Protein AF-A0A951XBY7-F1 (afdb_monomer_lite)

Structure (mmCIF, N/CA/C/O backbone):
data_AF-A0A951XBY7-F1
#
_entry.id   AF-A0A951XBY7-F1
#
loop_
_atom_site.group_PDB
_atom_site.id
_atom_site.type_symbol
_atom_site.label_atom_id
_atom_site.label_alt_id
_atom_site.label_comp_id
_atom_site.label_asym_id
_atom_site.label_entity_id
_atom_site.label_seq_id
_atom_site.pdbx_PDB_ins_code
_atom_site.Cartn_x
_atom_site.Cartn_y
_atom_site.Cartn_z
_atom_site.occupancy
_atom_site.B_iso_or_equiv
_atom_site.auth_seq_id
_atom_site.auth_comp_id
_atom_site.auth_asym_id
_atom_site.auth_atom_id
_atom_site.pdbx_PDB_model_num
ATOM 1 N N . ASP A 1 1 ? 7.904 -28.528 1.890 1.00 43.31 1 ASP A N 1
ATOM 2 C CA . ASP A 1 1 ? 7.465 -28.171 0.528 1.00 43.31 1 ASP A CA 1
ATOM 3 C C . ASP A 1 1 ? 6.496 -27.011 0.622 1.00 43.31 1 ASP A C 1
ATOM 5 O O . ASP A 1 1 ? 5.375 -27.188 1.078 1.00 43.31 1 ASP A O 1
ATOM 9 N N . GLY A 1 2 ? 6.977 -25.793 0.376 1.00 56.75 2 GLY A N 1
ATOM 10 C CA . GLY A 1 2 ? 6.129 -24.603 0.403 1.00 56.75 2 GLY A CA 1
ATOM 11 C C . GLY A 1 2 ? 5.574 -24.339 -0.990 1.00 56.75 2 GLY A C 1
ATOM 12 O O . GLY A 1 2 ? 6.330 -24.373 -1.952 1.00 56.75 2 GLY A O 1
ATOM 13 N N . GLU A 1 3 ? 4.281 -24.034 -1.095 1.00 77.75 3 GLU A N 1
ATOM 14 C CA . GLU A 1 3 ? 3.625 -23.642 -2.356 1.00 77.75 3 GLU A CA 1
ATOM 15 C C . GLU A 1 3 ? 4.157 -22.315 -2.933 1.00 77.75 3 GLU A C 1
ATOM 17 O O . GLU A 1 3 ? 3.788 -21.929 -4.034 1.00 77.75 3 GLU A O 1
ATOM 22 N N . ASN A 1 4 ? 5.002 -21.592 -2.188 1.00 83.38 4 ASN A N 1
ATOM 23 C CA . ASN A 1 4 ? 5.534 -20.288 -2.571 1.00 83.38 4 ASN A CA 1
ATOM 24 C C . ASN A 1 4 ? 7.031 -20.202 -2.265 1.00 83.38 4 ASN A C 1
ATOM 26 O O . ASN A 1 4 ? 7.474 -20.629 -1.195 1.00 83.38 4 ASN A O 1
ATOM 30 N N . SER A 1 5 ? 7.781 -19.566 -3.162 1.00 90.69 5 SER A N 1
ATOM 31 C CA . SER A 1 5 ? 9.152 -19.119 -2.914 1.00 90.69 5 SER A CA 1
ATOM 32 C C . SER A 1 5 ? 9.138 -17.659 -2.468 1.00 90.69 5 SER A C 1
ATOM 34 O O . SER A 1 5 ? 8.445 -16.835 -3.059 1.00 90.69 5 SER A O 1
ATOM 36 N N . VAL A 1 6 ? 9.893 -17.334 -1.417 1.00 92.31 6 VAL A N 1
ATOM 37 C CA . VAL A 1 6 ? 10.016 -15.964 -0.902 1.00 92.31 6 VAL A CA 1
ATOM 38 C C . VAL A 1 6 ? 11.466 -15.527 -1.036 1.00 92.31 6 VAL A C 1
ATOM 40 O O . VAL A 1 6 ? 12.363 -16.204 -0.537 1.00 92.31 6 VAL A O 1
ATOM 43 N N . VAL A 1 7 ? 11.675 -14.389 -1.692 1.00 94.50 7 VAL A N 1
ATOM 44 C CA . VAL A 1 7 ? 12.970 -13.713 -1.791 1.00 94.50 7 VAL A CA 1
ATOM 45 C C . VAL A 1 7 ? 12.834 -12.354 -1.114 1.00 94.50 7 VAL A C 1
ATOM 47 O O . VAL A 1 7 ? 11.841 -11.656 -1.312 1.00 94.50 7 VAL A O 1
ATOM 50 N N . TYR A 1 8 ? 13.814 -12.001 -0.288 1.00 94.38 8 TYR A N 1
ATOM 51 C CA . TYR A 1 8 ? 13.880 -10.729 0.423 1.00 94.38 8 TYR A CA 1
ATOM 52 C C . TYR A 1 8 ? 15.161 -9.998 0.029 1.00 94.38 8 TYR A C 1
ATOM 54 O O . TYR A 1 8 ? 16.224 -10.611 -0.034 1.00 94.38 8 TYR A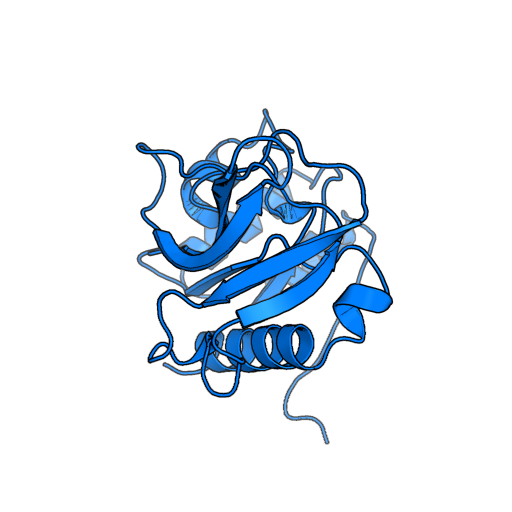 O 1
ATOM 62 N N . THR A 1 9 ? 15.056 -8.689 -0.189 1.00 93.56 9 THR A N 1
ATOM 63 C CA . THR A 1 9 ? 16.208 -7.793 -0.279 1.00 93.56 9 THR A CA 1
ATOM 64 C C . THR A 1 9 ? 15.860 -6.442 0.338 1.00 93.56 9 THR A C 1
ATOM 66 O O . THR A 1 9 ? 14.725 -5.973 0.244 1.00 93.56 9 THR A O 1
ATOM 69 N N . GLU A 1 10 ? 16.855 -5.814 0.951 1.00 92.06 10 GLU A N 1
ATOM 70 C CA . GLU A 1 10 ? 16.845 -4.397 1.327 1.00 92.06 10 GLU A CA 1
ATOM 71 C C . GLU A 1 10 ? 17.697 -3.541 0.376 1.00 92.06 10 GLU A C 1
ATOM 73 O O . GLU A 1 10 ? 17.698 -2.312 0.468 1.00 92.06 10 GLU A O 1
ATOM 78 N N . ASN A 1 11 ? 18.404 -4.182 -0.561 1.00 89.25 11 ASN A N 1
ATOM 79 C CA . ASN A 1 11 ? 19.206 -3.518 -1.572 1.00 89.25 11 ASN A CA 1
ATOM 80 C C . ASN A 1 11 ? 18.353 -3.236 -2.816 1.00 89.25 11 ASN A C 1
ATOM 82 O O . ASN A 1 11 ? 17.879 -4.141 -3.504 1.00 89.25 11 ASN A O 1
ATOM 86 N N . ALA A 1 12 ? 18.180 -1.954 -3.136 1.00 82.38 12 ALA A N 1
ATOM 87 C CA . ALA A 1 12 ? 17.390 -1.531 -4.288 1.00 82.38 12 ALA A CA 1
ATOM 88 C C . ALA A 1 12 ? 18.012 -1.942 -5.638 1.00 82.38 12 ALA A C 1
ATOM 90 O O . ALA A 1 12 ? 17.304 -1.949 -6.649 1.00 82.38 12 ALA A O 1
ATOM 91 N N . GLU A 1 13 ? 19.306 -2.277 -5.669 1.00 83.69 13 GLU A N 1
ATOM 92 C CA . GLU A 1 13 ? 19.995 -2.754 -6.873 1.00 83.69 13 GLU A CA 1
ATOM 93 C C . GLU A 1 13 ? 19.561 -4.178 -7.257 1.00 83.69 13 GLU A C 1
ATOM 95 O O . GLU A 1 13 ? 19.297 -4.436 -8.432 1.00 83.69 13 GLU A O 1
ATOM 100 N N . ASP A 1 14 ? 19.358 -5.062 -6.276 1.00 87.69 14 ASP A N 1
ATOM 101 C CA . ASP A 1 14 ? 18.924 -6.453 -6.501 1.00 87.69 14 ASP A CA 1
ATOM 102 C C . ASP A 1 14 ? 17.466 -6.533 -6.987 1.00 87.69 14 ASP A C 1
ATOM 104 O O . ASP A 1 14 ? 17.032 -7.513 -7.599 1.00 87.69 14 ASP A O 1
ATOM 108 N N . LEU A 1 15 ? 16.679 -5.485 -6.714 1.00 89.62 15 LEU A N 1
ATOM 109 C CA . LEU A 1 15 ? 15.243 -5.468 -6.976 1.00 89.62 15 LEU A CA 1
ATOM 110 C C . LEU A 1 15 ? 14.918 -5.656 -8.466 1.00 89.62 15 LEU A C 1
ATOM 112 O O . LEU A 1 15 ? 13.875 -6.223 -8.786 1.00 89.62 15 LEU A O 1
ATOM 116 N N . ALA A 1 16 ? 15.794 -5.224 -9.380 1.00 89.69 16 ALA A N 1
ATOM 117 C CA . ALA A 1 16 ? 15.596 -5.426 -10.817 1.00 89.69 16 ALA A CA 1
ATOM 118 C C . ALA A 1 16 ? 15.539 -6.916 -11.189 1.00 89.69 16 ALA A C 1
ATOM 120 O O . ALA A 1 16 ? 14.672 -7.330 -11.961 1.00 89.69 16 ALA A O 1
ATOM 121 N N . GLU A 1 17 ? 16.441 -7.716 -10.619 1.00 92.69 17 GLU A N 1
ATOM 122 C CA . GLU A 1 17 ? 16.495 -9.154 -10.861 1.00 92.69 17 GLU A CA 1
ATOM 123 C C . GLU A 1 17 ? 15.260 -9.837 -10.272 1.00 92.69 17 GLU A C 1
ATOM 125 O O . GLU A 1 17 ? 14.576 -10.572 -10.979 1.00 92.69 17 GLU A O 1
ATOM 130 N N . ILE A 1 18 ? 14.905 -9.519 -9.024 1.00 93.25 18 ILE A N 1
ATOM 131 C CA . ILE A 1 18 ? 13.725 -10.089 -8.355 1.00 93.25 18 ILE A CA 1
ATOM 132 C C . ILE A 1 18 ? 12.446 -9.781 -9.140 1.00 93.25 18 ILE A C 1
ATOM 134 O O . ILE A 1 18 ? 11.641 -10.674 -9.408 1.00 93.25 18 ILE A O 1
ATOM 138 N N . VAL A 1 19 ? 12.272 -8.531 -9.575 1.00 94.75 19 VAL A N 1
ATOM 139 C CA . VAL A 1 19 ? 11.117 -8.112 -10.384 1.00 94.75 19 VAL A CA 1
ATOM 140 C C . VAL A 1 19 ? 11.040 -8.896 -11.697 1.00 94.75 19 VAL A C 1
ATOM 142 O O . VAL A 1 19 ? 9.942 -9.101 -12.203 1.00 94.75 19 VAL A O 1
ATOM 145 N N . SER A 1 20 ? 12.154 -9.384 -12.249 1.00 94.19 20 SER A N 1
ATOM 146 C CA . SER A 1 20 ? 12.158 -10.131 -13.515 1.00 94.19 20 SER A CA 1
ATOM 147 C C . SER A 1 20 ? 11.483 -11.508 -13.440 1.00 94.19 20 SER A C 1
ATOM 149 O O . SER A 1 20 ? 11.071 -12.032 -14.479 1.00 94.19 20 SER A O 1
ATOM 151 N N . TYR A 1 21 ? 11.298 -12.072 -12.246 1.00 93.50 21 TYR A N 1
ATOM 152 C CA . TYR A 1 21 ? 10.662 -13.381 -12.070 1.00 93.50 21 TYR A CA 1
ATOM 153 C C . TYR A 1 21 ? 9.560 -13.413 -11.008 1.00 93.50 21 TYR A C 1
ATOM 155 O O . TYR A 1 21 ? 8.795 -14.369 -10.990 1.00 93.50 21 TYR A O 1
ATOM 163 N N . ALA A 1 22 ? 9.432 -12.397 -10.152 1.00 95.06 22 ALA A N 1
ATOM 164 C CA . ALA A 1 22 ? 8.392 -12.370 -9.129 1.00 95.06 22 ALA A CA 1
ATOM 165 C C . ALA A 1 22 ? 6.980 -12.238 -9.729 1.00 95.06 22 ALA A C 1
ATOM 167 O O . ALA A 1 22 ? 6.732 -11.387 -10.589 1.00 95.06 22 ALA A O 1
ATOM 168 N N . ASP A 1 23 ? 6.042 -13.031 -9.212 1.00 95.31 23 ASP A N 1
ATOM 169 C CA . ASP A 1 23 ? 4.607 -12.890 -9.499 1.00 95.31 23 ASP A CA 1
ATOM 170 C C . ASP A 1 23 ? 3.962 -11.802 -8.626 1.00 95.31 23 ASP A C 1
ATOM 172 O O . ASP A 1 23 ? 3.045 -11.093 -9.046 1.00 95.31 23 ASP A O 1
ATOM 176 N N . VAL A 1 24 ? 4.469 -11.645 -7.398 1.00 96.38 24 VAL A N 1
ATOM 177 C CA . VAL A 1 24 ? 4.009 -10.654 -6.422 1.00 96.38 24 VAL A CA 1
ATOM 178 C C . VAL A 1 24 ? 5.202 -9.885 -5.871 1.00 96.38 24 VAL A C 1
ATOM 180 O O . VAL A 1 24 ? 6.145 -10.482 -5.354 1.00 96.38 24 VAL A O 1
ATOM 183 N N . LEU A 1 25 ? 5.133 -8.556 -5.918 1.00 96.94 25 LEU A N 1
ATOM 184 C CA . LEU A 1 25 ? 6.069 -7.673 -5.228 1.00 96.94 25 LEU A CA 1
ATOM 185 C C . LEU A 1 25 ? 5.413 -7.107 -3.965 1.00 96.94 25 LEU A C 1
ATOM 187 O O . LEU A 1 25 ? 4.452 -6.340 -4.047 1.00 96.94 25 LEU A O 1
ATOM 191 N N . TYR A 1 26 ? 5.961 -7.455 -2.799 1.00 97.56 26 TYR A N 1
ATOM 192 C CA . TYR A 1 26 ? 5.619 -6.800 -1.540 1.00 97.56 26 TYR A CA 1
ATOM 193 C C . TYR A 1 26 ? 6.614 -5.670 -1.251 1.00 97.56 26 TYR A C 1
ATOM 195 O O . TYR A 1 26 ? 7.775 -5.929 -0.947 1.00 97.56 26 TYR A O 1
ATOM 203 N N . LEU A 1 27 ? 6.175 -4.417 -1.382 1.00 97.19 27 LEU A N 1
ATOM 204 C CA . LEU A 1 27 ? 7.036 -3.239 -1.309 1.00 97.19 27 LEU A CA 1
ATOM 205 C C . LEU A 1 27 ? 6.793 -2.431 -0.027 1.00 97.19 27 LEU A C 1
ATOM 207 O O . LEU A 1 27 ? 5.753 -1.793 0.137 1.00 97.19 27 LEU A O 1
ATOM 211 N N . THR A 1 28 ? 7.807 -2.396 0.837 1.00 96.81 28 THR A N 1
ATOM 212 C CA . THR A 1 28 ? 7.878 -1.569 2.054 1.00 96.81 28 THR A CA 1
ATOM 213 C C . THR A 1 28 ? 9.113 -0.666 1.995 1.00 96.81 28 THR A C 1
ATOM 215 O O . THR A 1 28 ? 10.081 -0.872 2.722 1.00 96.81 28 THR A O 1
ATOM 218 N N . ASN A 1 29 ? 9.126 0.310 1.082 1.00 95.50 29 ASN A N 1
ATOM 219 C CA . ASN A 1 29 ? 10.316 1.118 0.793 1.00 95.50 29 ASN A CA 1
ATOM 220 C C . ASN A 1 29 ? 10.003 2.618 0.651 1.00 95.50 29 ASN A C 1
ATOM 222 O O . ASN A 1 29 ? 8.992 2.989 0.061 1.00 95.50 29 ASN A O 1
ATOM 226 N N . ASN A 1 30 ? 10.913 3.472 1.126 1.00 94.88 30 ASN A N 1
ATOM 227 C CA . ASN A 1 30 ? 10.951 4.918 0.850 1.00 94.88 30 ASN A CA 1
ATOM 228 C C . ASN A 1 30 ? 12.303 5.401 0.295 1.00 94.88 30 ASN A C 1
ATOM 230 O O . ASN A 1 30 ? 12.516 6.601 0.131 1.00 94.88 30 ASN A O 1
ATOM 234 N N . LYS A 1 31 ? 13.238 4.490 0.017 1.00 94.81 31 LYS A N 1
ATOM 235 C CA . LYS A 1 31 ? 14.540 4.807 -0.574 1.00 94.81 31 LYS A CA 1
ATOM 236 C C . LYS A 1 31 ? 14.445 4.904 -2.097 1.00 94.81 31 LYS A C 1
ATOM 238 O O . LYS A 1 31 ? 13.520 4.340 -2.687 1.00 94.81 31 LYS A O 1
ATOM 243 N N . PRO A 1 32 ? 15.375 5.606 -2.766 1.00 94.88 32 PRO A N 1
ATOM 244 C CA . PRO A 1 32 ? 15.421 5.640 -4.223 1.00 94.88 32 PRO A CA 1
ATOM 245 C C . PRO A 1 32 ? 15.441 4.233 -4.832 1.00 94.88 32 PRO A C 1
ATOM 247 O O . PRO A 1 32 ? 16.207 3.376 -4.409 1.00 94.88 32 PRO A O 1
ATOM 250 N N . ILE A 1 33 ? 14.605 4.016 -5.845 1.00 95.25 33 ILE A N 1
ATOM 251 C CA . ILE A 1 33 ? 14.622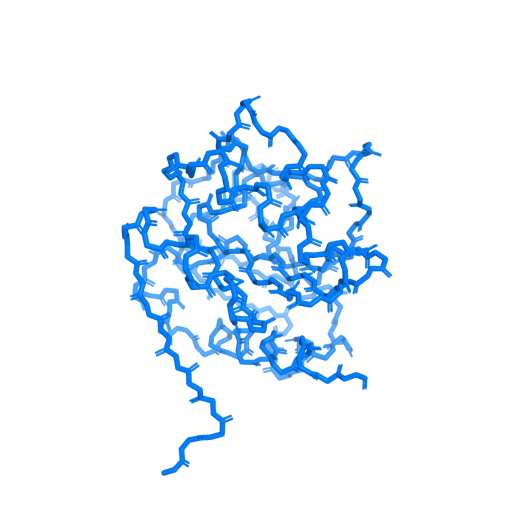 2.809 -6.681 1.00 95.25 33 ILE A CA 1
ATOM 252 C C . ILE A 1 33 ? 15.316 3.172 -8.005 1.00 95.25 33 ILE A C 1
ATOM 254 O O . ILE A 1 33 ? 14.999 4.236 -8.543 1.00 95.25 33 ILE A O 1
ATOM 258 N N . PRO A 1 34 ? 16.237 2.364 -8.557 1.00 94.56 34 PRO A N 1
ATOM 259 C CA . PRO A 1 34 ? 16.875 2.658 -9.842 1.00 94.56 34 PRO A CA 1
ATOM 260 C C . PRO A 1 34 ? 15.870 2.780 -10.997 1.00 94.56 34 PRO A C 1
ATOM 262 O O . PRO A 1 34 ? 14.879 2.053 -11.049 1.00 94.56 34 PRO A O 1
ATOM 265 N N . ALA A 1 35 ? 16.127 3.673 -11.960 1.00 94.88 35 ALA A N 1
ATOM 266 C CA . ALA A 1 35 ? 15.196 3.953 -13.061 1.00 94.88 35 ALA A CA 1
ATOM 267 C C . ALA A 1 35 ? 14.836 2.706 -13.894 1.00 94.88 35 ALA A C 1
ATOM 269 O O . ALA A 1 35 ? 13.677 2.531 -14.266 1.00 94.88 35 ALA A O 1
ATOM 270 N N . GLN A 1 36 ? 15.801 1.810 -14.130 1.00 93.38 36 GLN A N 1
ATOM 271 C CA . GLN A 1 36 ? 15.562 0.539 -14.820 1.00 93.38 36 GLN A CA 1
ATOM 272 C C . GLN A 1 36 ? 14.582 -0.352 -14.046 1.00 93.38 36 GLN A C 1
ATOM 274 O O . GLN A 1 36 ? 13.652 -0.900 -14.633 1.00 93.38 36 GLN A O 1
ATOM 279 N N . THR A 1 37 ? 14.743 -0.450 -12.725 1.00 95.81 37 THR A N 1
ATOM 280 C CA . THR A 1 37 ? 13.843 -1.210 -11.852 1.00 95.81 37 THR A CA 1
ATOM 281 C C . THR A 1 37 ? 12.433 -0.624 -11.868 1.00 95.81 37 THR A C 1
ATOM 283 O O . THR A 1 37 ? 11.462 -1.366 -11.989 1.00 95.81 37 THR A O 1
ATOM 286 N N . ARG A 1 38 ? 12.301 0.709 -11.824 1.00 97.19 38 ARG A N 1
ATOM 287 C CA . ARG A 1 38 ? 11.000 1.393 -11.956 1.00 97.19 38 ARG A CA 1
ATOM 288 C C . ARG A 1 38 ? 10.321 1.039 -13.278 1.00 97.19 38 ARG A C 1
ATOM 290 O O . ARG A 1 38 ? 9.145 0.686 -13.283 1.00 97.19 38 ARG A O 1
ATOM 297 N N . ALA A 1 39 ? 11.064 1.094 -14.385 1.00 96.44 39 ALA A N 1
ATOM 298 C CA . ALA A 1 39 ? 10.552 0.739 -15.705 1.00 96.44 39 ALA A CA 1
ATOM 299 C C . ALA A 1 39 ? 10.102 -0.731 -15.770 1.00 96.44 39 ALA A C 1
ATOM 301 O O . ALA A 1 39 ? 9.015 -1.006 -16.272 1.00 96.44 39 ALA A O 1
ATOM 302 N N . ALA A 1 40 ? 10.882 -1.657 -15.201 1.00 96.75 40 ALA A N 1
ATOM 303 C CA . ALA A 1 40 ? 10.531 -3.076 -15.137 1.00 96.75 40 ALA A CA 1
ATOM 304 C C . ALA A 1 40 ? 9.259 -3.333 -14.307 1.00 96.75 40 ALA A C 1
ATOM 306 O O . ALA A 1 40 ? 8.400 -4.108 -14.732 1.00 96.75 40 ALA A O 1
ATOM 307 N N . ILE A 1 41 ? 9.101 -2.648 -13.166 1.00 97.88 41 ILE A N 1
ATOM 308 C CA . ILE A 1 41 ? 7.877 -2.705 -12.348 1.00 97.88 41 ILE A CA 1
ATOM 309 C C . ILE A 1 41 ? 6.675 -2.242 -13.176 1.00 97.88 41 ILE A C 1
ATOM 311 O O . ILE A 1 41 ? 5.708 -2.991 -13.311 1.00 97.88 41 ILE A O 1
ATOM 315 N N . MET A 1 42 ? 6.749 -1.044 -13.772 1.00 98.19 42 MET A N 1
ATOM 316 C CA . MET A 1 42 ? 5.650 -0.493 -14.578 1.00 98.19 42 MET A CA 1
ATOM 317 C C . MET A 1 42 ? 5.293 -1.411 -15.746 1.00 98.19 42 MET A C 1
ATOM 319 O O . MET A 1 42 ? 4.116 -1.668 -15.990 1.00 98.19 42 MET A O 1
ATOM 323 N N . GLN A 1 43 ? 6.296 -1.927 -16.460 1.00 97.69 43 GLN A N 1
ATOM 324 C CA . GLN A 1 43 ? 6.082 -2.829 -17.585 1.00 97.69 43 GLN A CA 1
ATOM 325 C C . GLN A 1 43 ? 5.326 -4.086 -17.145 1.00 97.69 43 GLN A C 1
ATOM 327 O O . GLN A 1 43 ? 4.281 -4.397 -17.711 1.00 97.69 43 GLN A O 1
ATOM 332 N N . ARG A 1 44 ? 5.803 -4.795 -16.116 1.00 97.81 44 ARG A N 1
ATOM 333 C CA . ARG A 1 44 ? 5.173 -6.054 -15.693 1.00 97.81 44 ARG A CA 1
ATOM 334 C C . ARG A 1 44 ? 3.789 -5.859 -15.089 1.00 97.81 44 ARG A C 1
ATOM 336 O O . ARG A 1 44 ? 2.916 -6.690 -15.327 1.00 97.81 44 ARG A O 1
ATOM 343 N N . VAL A 1 45 ? 3.568 -4.769 -14.352 1.00 97.81 45 VAL A N 1
ATOM 344 C CA . VAL A 1 45 ? 2.233 -4.393 -13.858 1.00 97.81 45 VAL A CA 1
ATOM 345 C C . VAL A 1 45 ? 1.271 -4.165 -15.028 1.00 97.81 45 VAL A C 1
ATOM 347 O O . VAL A 1 45 ? 0.160 -4.700 -15.028 1.00 97.81 45 VAL A O 1
ATOM 350 N N . ASN A 1 46 ? 1.707 -3.439 -16.060 1.00 97.50 46 ASN A N 1
ATOM 351 C CA . ASN A 1 46 ? 0.902 -3.163 -17.252 1.00 97.50 46 ASN A CA 1
ATOM 352 C C . ASN A 1 46 ? 0.701 -4.390 -18.158 1.00 97.50 46 ASN A C 1
ATOM 354 O O . ASN A 1 46 ? -0.296 -4.471 -18.876 1.00 97.50 46 ASN A O 1
ATOM 358 N N . GLU A 1 47 ? 1.593 -5.377 -18.088 1.00 97.25 47 GLU A N 1
ATOM 359 C CA . GLU A 1 47 ? 1.426 -6.691 -18.720 1.00 97.25 47 GLU A CA 1
ATOM 360 C C . GLU A 1 47 ? 0.562 -7.660 -17.890 1.00 97.25 47 GLU A C 1
ATOM 362 O O . GLU A 1 47 ? 0.238 -8.741 -18.377 1.00 97.25 47 GLU A O 1
ATOM 367 N N . GLY A 1 48 ? 0.186 -7.298 -16.657 1.00 96.50 48 GLY A N 1
ATOM 368 C CA . GLY A 1 48 ? -0.558 -8.170 -15.739 1.00 96.50 48 GLY A CA 1
ATOM 369 C C . GLY A 1 48 ? 0.268 -9.314 -15.141 1.00 96.50 48 GLY A C 1
ATOM 370 O O . GLY A 1 48 ? -0.293 -10.276 -14.635 1.00 96.50 48 GLY A O 1
ATOM 371 N N . LYS A 1 49 ? 1.601 -9.217 -15.198 1.00 96.56 49 LYS A N 1
ATOM 372 C CA . LYS A 1 49 ? 2.558 -10.243 -14.737 1.00 96.56 49 LYS A CA 1
ATOM 373 C C . LYS A 1 49 ? 3.174 -9.952 -13.370 1.00 96.56 49 LYS A C 1
ATOM 375 O O . LYS A 1 49 ? 4.050 -10.685 -12.922 1.00 96.56 49 LYS A O 1
ATOM 380 N N . LEU A 1 50 ? 2.806 -8.833 -12.755 1.00 97.12 50 LEU A N 1
ATOM 381 C CA . LEU A 1 50 ? 3.266 -8.470 -11.423 1.00 97.12 50 LEU A CA 1
ATOM 382 C C . LEU A 1 50 ? 2.107 -7.870 -10.643 1.00 97.12 50 LEU A C 1
ATOM 384 O O . LEU A 1 50 ? 1.612 -6.792 -10.979 1.00 97.12 50 LEU A O 1
ATOM 388 N N . ALA A 1 51 ? 1.667 -8.572 -9.611 1.00 97.88 51 ALA A N 1
ATOM 389 C CA . ALA A 1 51 ? 0.768 -8.017 -8.616 1.00 97.88 51 ALA A CA 1
ATOM 390 C C . ALA A 1 51 ? 1.559 -7.365 -7.483 1.00 97.88 51 ALA A C 1
ATOM 392 O O . ALA A 1 51 ? 2.737 -7.663 -7.273 1.00 97.88 51 ALA A O 1
ATOM 393 N N . MET A 1 52 ? 0.924 -6.448 -6.755 1.00 98.06 52 MET A N 1
ATOM 394 C CA . MET A 1 52 ? 1.625 -5.649 -5.754 1.00 98.06 52 MET A CA 1
ATOM 395 C C . MET A 1 52 ? 0.889 -5.587 -4.422 1.00 98.06 52 MET A C 1
ATOM 397 O O . MET A 1 52 ? -0.319 -5.368 -4.352 1.00 98.06 52 MET A O 1
ATOM 401 N N . MET A 1 53 ? 1.659 -5.700 -3.349 1.00 98.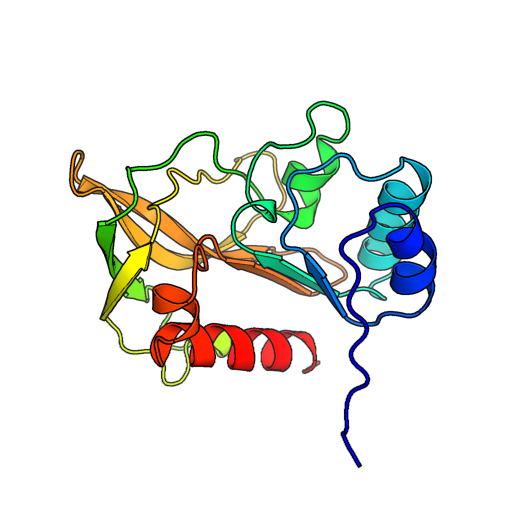56 53 MET A N 1
ATOM 402 C CA . MET A 1 53 ? 1.272 -5.244 -2.022 1.00 98.56 53 MET A CA 1
ATOM 403 C C . MET A 1 53 ? 2.177 -4.059 -1.691 1.00 98.56 53 MET A C 1
ATOM 405 O O . MET A 1 53 ? 3.396 -4.195 -1.709 1.00 98.56 53 MET A O 1
ATOM 409 N N . ILE A 1 54 ? 1.606 -2.889 -1.435 1.00 98.69 54 ILE A N 1
ATOM 410 C CA . ILE A 1 54 ? 2.353 -1.664 -1.144 1.00 98.69 54 ILE A CA 1
ATOM 411 C C . ILE A 1 54 ? 2.022 -1.263 0.287 1.00 98.69 54 ILE A C 1
ATOM 413 O O . ILE A 1 54 ? 0.895 -0.847 0.566 1.00 98.69 54 ILE A O 1
ATOM 417 N N . SER A 1 55 ? 2.995 -1.400 1.188 1.00 98.38 55 SER A N 1
ATOM 418 C CA . SER A 1 55 ? 2.765 -1.206 2.620 1.00 98.38 55 SER A CA 1
ATOM 419 C C . SER A 1 55 ? 3.600 -0.095 3.230 1.00 98.38 55 SER A C 1
ATOM 421 O O . SER A 1 55 ? 4.728 0.176 2.805 1.00 98.38 55 SER A O 1
ATOM 423 N N . HIS A 1 56 ? 3.030 0.501 4.274 1.00 98.44 56 HIS A N 1
ATOM 424 C CA . HIS A 1 56 ? 3.643 1.467 5.174 1.00 98.44 56 HIS A CA 1
ATOM 425 C C . HIS A 1 56 ? 4.439 2.542 4.403 1.00 98.44 56 HIS A C 1
ATOM 427 O O . HIS A 1 56 ? 3.804 3.301 3.660 1.00 98.44 56 HIS A O 1
ATOM 433 N N . PRO A 1 57 ? 5.786 2.638 4.438 1.00 98.00 57 PRO A N 1
ATOM 434 C CA . PRO A 1 57 ? 6.459 3.776 3.822 1.00 98.00 57 PRO A CA 1
ATOM 435 C C . PRO A 1 57 ? 6.274 3.794 2.296 1.00 98.00 57 PRO A C 1
ATOM 437 O O . PRO A 1 57 ? 6.332 4.863 1.696 1.00 98.00 57 PRO A O 1
ATOM 440 N N . GLY A 1 58 ? 5.967 2.653 1.664 1.00 98.25 58 GLY A N 1
ATOM 441 C CA . GLY A 1 58 ? 5.690 2.557 0.230 1.00 98.25 58 GLY A CA 1
ATOM 442 C C . GLY A 1 58 ? 4.437 3.311 -0.223 1.00 98.25 58 GLY A C 1
ATOM 443 O O . GLY A 1 58 ? 4.273 3.541 -1.419 1.00 98.25 58 GLY A O 1
ATOM 444 N N . THR A 1 59 ? 3.561 3.729 0.695 1.00 98.69 59 THR A N 1
ATOM 445 C CA . THR A 1 59 ? 2.311 4.437 0.374 1.00 98.69 59 THR A CA 1
ATOM 446 C C . THR A 1 59 ? 2.449 5.963 0.411 1.00 98.69 59 THR A C 1
ATOM 448 O O . THR A 1 59 ? 1.450 6.679 0.353 1.00 98.69 59 THR A O 1
ATOM 451 N N . TRP A 1 60 ? 3.660 6.490 0.581 1.00 98.69 60 TRP A N 1
ATOM 452 C CA . TRP A 1 60 ? 3.934 7.928 0.606 1.00 98.69 60 TRP A CA 1
ATOM 453 C C . TRP A 1 60 ? 4.226 8.480 -0.790 1.00 98.69 60 TRP A C 1
ATOM 455 O O . TRP A 1 60 ? 4.521 7.740 -1.729 1.00 98.69 60 TRP A O 1
ATOM 465 N N . TYR A 1 61 ? 4.193 9.805 -0.924 1.00 98.25 61 TYR A N 1
ATOM 466 C CA . TYR A 1 61 ? 4.770 10.501 -2.079 1.00 98.25 61 TYR A CA 1
ATOM 467 C C . TYR A 1 61 ? 6.304 10.585 -1.956 1.00 98.25 61 TYR A C 1
ATOM 469 O O . TYR A 1 61 ? 6.862 11.665 -1.773 1.00 98.25 61 TYR A O 1
ATOM 477 N N . ASN A 1 62 ? 6.983 9.434 -2.027 1.00 95.94 62 ASN A N 1
ATOM 478 C CA . ASN A 1 62 ? 8.438 9.331 -1.828 1.00 95.94 62 ASN A CA 1
ATOM 479 C C . ASN A 1 62 ? 9.265 9.816 -3.028 1.00 95.94 62 ASN A C 1
ATOM 481 O O . ASN A 1 62 ? 10.370 10.323 -2.852 1.00 95.94 62 ASN A O 1
ATOM 485 N N . TRP A 1 63 ? 8.754 9.624 -4.248 1.00 97.19 63 TRP A N 1
ATOM 486 C CA . TRP A 1 63 ? 9.529 9.762 -5.485 1.00 97.19 63 TRP A CA 1
ATOM 487 C C . TRP A 1 63 ? 8.932 10.836 -6.395 1.00 97.19 63 TRP A C 1
ATOM 489 O O . TRP A 1 63 ? 8.114 10.554 -7.270 1.00 97.19 63 TRP A O 1
ATOM 499 N N . ALA A 1 64 ? 9.349 12.090 -6.199 1.00 96.38 64 ALA A N 1
ATOM 500 C CA . ALA A 1 64 ? 8.919 13.213 -7.041 1.00 96.38 64 ALA A CA 1
ATOM 501 C C . ALA A 1 64 ? 9.330 13.048 -8.519 1.00 96.38 64 ALA A C 1
ATOM 503 O O . ALA A 1 64 ? 8.663 13.562 -9.413 1.00 96.38 64 ALA A O 1
ATOM 504 N N . ASP A 1 65 ? 10.404 12.300 -8.772 1.00 97.25 65 ASP A N 1
ATOM 505 C CA . ASP A 1 65 ? 10.930 11.928 -10.087 1.00 97.25 65 ASP A CA 1
ATOM 506 C C . ASP A 1 65 ? 10.245 10.685 -10.693 1.00 97.25 65 ASP A C 1
ATOM 508 O O . ASP A 1 65 ? 10.575 10.275 -11.805 1.00 97.25 65 ASP A O 1
ATOM 512 N N . TRP A 1 66 ? 9.280 10.079 -9.993 1.00 98.12 66 TRP A N 1
ATOM 513 C CA . TRP A 1 66 ? 8.462 8.971 -10.493 1.00 98.12 66 TRP A CA 1
ATOM 514 C C . TRP A 1 66 ? 6.984 9.119 -10.086 1.00 98.12 66 TRP A C 1
ATOM 516 O O . TRP A 1 66 ? 6.423 8.258 -9.408 1.00 98.12 66 TRP A O 1
ATOM 526 N N . PRO A 1 67 ? 6.302 10.193 -10.526 1.00 97.88 67 PRO A N 1
ATOM 527 C CA . PRO A 1 67 ? 4.917 10.467 -10.132 1.00 97.88 67 PRO A CA 1
ATOM 528 C C . PRO A 1 67 ? 3.926 9.386 -10.591 1.00 97.88 67 PRO A C 1
ATOM 530 O O . PRO A 1 67 ? 2.892 9.190 -9.949 1.00 97.88 67 PRO A O 1
ATOM 533 N N . ALA A 1 68 ? 4.253 8.659 -11.667 1.00 98.38 68 ALA A N 1
ATOM 534 C CA . ALA A 1 68 ? 3.480 7.517 -12.153 1.00 98.38 68 ALA A CA 1
ATOM 535 C C . ALA A 1 68 ? 3.284 6.440 -11.073 1.00 98.38 68 ALA A C 1
ATOM 537 O O . ALA A 1 68 ? 2.221 5.836 -11.017 1.00 98.38 68 ALA A O 1
ATOM 538 N N . TYR A 1 69 ? 4.239 6.261 -10.151 1.00 98.69 69 TYR A N 1
ATOM 539 C CA . TYR A 1 69 ? 4.092 5.323 -9.039 1.00 98.69 69 TYR A CA 1
ATOM 540 C C . TYR A 1 69 ? 2.829 5.606 -8.214 1.00 98.69 69 TYR A C 1
ATOM 542 O O . TYR A 1 69 ? 1.957 4.748 -8.082 1.00 98.69 69 TYR A O 1
ATOM 550 N N . ASN A 1 70 ? 2.670 6.835 -7.711 1.00 98.69 70 ASN A N 1
ATOM 551 C CA . ASN A 1 70 ? 1.490 7.186 -6.923 1.00 98.69 70 ASN A CA 1
ATOM 552 C C . ASN A 1 70 ? 0.220 7.260 -7.785 1.00 98.69 70 ASN A C 1
ATOM 554 O O . ASN A 1 70 ? -0.846 6.849 -7.324 1.00 98.69 70 ASN A O 1
ATOM 558 N N . LYS A 1 71 ? 0.320 7.756 -9.028 1.00 98.50 71 LYS A N 1
ATOM 559 C CA . LYS A 1 71 ? -0.834 7.908 -9.932 1.00 98.50 71 LYS A CA 1
ATOM 560 C C . LYS A 1 71 ? -1.399 6.573 -10.422 1.00 98.50 71 LYS A C 1
ATOM 562 O O . LYS A 1 71 ? -2.612 6.450 -10.564 1.00 98.50 71 LYS A O 1
ATOM 567 N N . GLU A 1 72 ? -0.559 5.582 -10.682 1.00 98.50 72 GLU A N 1
ATOM 568 C CA . GLU A 1 72 ? -0.972 4.327 -11.325 1.00 98.50 72 GLU A CA 1
ATOM 569 C C . GLU A 1 72 ? -1.013 3.154 -10.344 1.00 98.50 72 GLU A C 1
ATOM 571 O O . GLU A 1 72 ? -1.910 2.318 -10.434 1.00 98.50 72 GLU A O 1
ATOM 576 N N . LEU A 1 73 ? -0.088 3.106 -9.378 1.00 98.69 73 LEU A N 1
ATOM 577 C CA . LEU A 1 73 ? 0.102 1.933 -8.518 1.00 98.69 73 LEU A CA 1
ATOM 578 C C . LEU A 1 73 ? -0.435 2.120 -7.097 1.00 98.69 73 LEU A C 1
ATOM 580 O O . LEU A 1 73 ? -0.799 1.139 -6.463 1.00 98.69 73 LEU A O 1
ATOM 584 N N . VAL A 1 74 ? -0.495 3.354 -6.581 1.00 98.69 74 VAL A N 1
ATOM 585 C CA . VAL A 1 74 ? -0.944 3.627 -5.196 1.00 98.69 74 VAL A CA 1
ATOM 586 C C . VAL A 1 74 ? -2.350 4.235 -5.145 1.00 98.69 74 VAL A C 1
ATOM 588 O O . VAL A 1 74 ? -3.093 3.968 -4.202 1.00 98.69 74 VAL A O 1
ATOM 591 N N . GLY A 1 75 ? -2.732 5.042 -6.141 1.00 98.50 75 GLY A N 1
ATOM 592 C CA . GLY A 1 75 ? -4.019 5.756 -6.191 1.00 98.50 75 GLY A CA 1
ATOM 593 C C . GLY A 1 75 ? -4.075 7.037 -5.340 1.00 98.50 75 GLY A C 1
ATOM 594 O O . GLY A 1 75 ? -5.142 7.618 -5.145 1.00 98.50 75 GLY A O 1
ATOM 595 N N . GLY A 1 76 ? -2.935 7.473 -4.804 1.00 98.50 76 GLY A N 1
ATOM 596 C CA . GLY A 1 76 ? -2.831 8.573 -3.847 1.00 98.50 76 GLY A CA 1
ATOM 597 C C . GLY A 1 76 ? -1.525 8.512 -3.065 1.00 98.50 76 GLY A C 1
ATOM 598 O O . GLY A 1 76 ? -0.539 7.923 -3.524 1.00 98.50 76 GLY A O 1
ATOM 599 N N . GLY A 1 77 ? -1.505 9.104 -1.874 1.00 98.44 77 GLY A N 1
ATOM 600 C CA . GLY A 1 77 ? -0.336 9.009 -1.009 1.00 98.44 77 GLY A CA 1
ATOM 601 C C . GLY A 1 77 ? -0.444 9.764 0.308 1.00 98.44 77 GLY A C 1
ATOM 602 O O . GLY A 1 77 ? -1.268 10.664 0.477 1.00 98.44 77 GLY A O 1
ATOM 603 N N . SER A 1 78 ? 0.447 9.420 1.234 1.00 98.38 78 SER A N 1
ATOM 604 C CA . SER A 1 78 ? 0.680 10.193 2.455 1.00 98.38 78 SER A CA 1
ATOM 605 C C . SER A 1 78 ? 1.773 11.250 2.261 1.00 98.38 78 SER A C 1
ATOM 607 O O . SER A 1 78 ? 2.710 11.068 1.478 1.00 98.38 78 SER A O 1
ATOM 609 N N . ARG A 1 79 ? 1.648 12.359 2.995 1.00 97.88 79 ARG A N 1
ATOM 610 C CA . ARG A 1 79 ? 2.684 13.401 3.159 1.00 97.88 79 ARG A CA 1
ATOM 611 C C . ARG A 1 79 ? 3.024 13.672 4.623 1.00 97.88 79 ARG A C 1
ATOM 613 O O . ARG A 1 79 ? 3.920 14.456 4.913 1.00 97.88 79 ARG A O 1
ATOM 620 N N . SER A 1 80 ? 2.253 13.102 5.545 1.00 97.31 80 SER A N 1
ATOM 621 C CA . SER A 1 80 ? 2.425 13.288 6.981 1.00 97.31 80 SER A CA 1
ATOM 622 C C . SER A 1 80 ? 1.651 12.220 7.742 1.00 97.31 80 SER A C 1
ATOM 624 O O . SER A 1 80 ? 0.769 11.560 7.194 1.00 97.31 80 SER A O 1
ATOM 626 N N . HIS A 1 81 ? 1.932 12.098 9.027 1.00 97.44 81 HIS A N 1
ATOM 627 C CA . HIS A 1 81 ? 1.240 11.184 9.921 1.00 97.44 81 HIS A CA 1
ATOM 628 C C . HIS A 1 81 ? 1.063 11.818 11.298 1.00 97.44 81 HIS A C 1
ATOM 630 O O . HIS A 1 81 ? 1.610 12.890 11.589 1.00 97.44 81 HIS A O 1
ATOM 636 N N . GLU A 1 82 ? 0.243 11.184 12.126 1.00 97.12 82 GLU A N 1
ATOM 637 C CA . GLU A 1 82 ? 0.265 11.404 13.569 1.00 97.12 82 GLU A CA 1
ATOM 638 C C . GLU A 1 82 ? 1.487 10.707 14.197 1.00 97.12 82 GLU A C 1
ATOM 640 O O . GLU A 1 82 ? 2.008 9.750 13.615 1.00 97.12 82 GLU A O 1
ATOM 645 N N . PRO A 1 83 ? 1.972 11.173 15.364 1.00 97.12 83 PRO A N 1
ATOM 646 C CA . PRO A 1 83 ? 3.003 10.462 16.110 1.00 97.12 83 PRO A CA 1
ATOM 647 C C . PRO A 1 83 ? 2.597 9.014 16.386 1.00 97.12 83 PRO A C 1
ATOM 649 O O . PRO A 1 83 ? 1.413 8.720 16.547 1.00 97.12 83 PRO A O 1
ATOM 652 N N . LEU A 1 84 ? 3.593 8.140 16.493 1.00 97.88 84 LEU A N 1
ATOM 653 C CA . LEU A 1 84 ? 3.409 6.750 16.884 1.00 97.88 84 LEU A CA 1
ATOM 654 C C . LEU A 1 84 ? 2.567 6.639 18.166 1.00 97.88 84 LEU A C 1
ATOM 656 O O . LEU A 1 84 ? 2.926 7.189 19.212 1.00 97.88 84 LEU A O 1
ATOM 660 N N . GLY A 1 85 ? 1.458 5.911 18.086 1.00 97.31 85 GLY A N 1
ATOM 661 C CA . GLY A 1 85 ? 0.497 5.778 19.175 1.00 97.31 85 GLY A CA 1
ATOM 662 C C . GLY A 1 85 ? -0.618 4.788 18.853 1.00 97.31 85 GLY A C 1
ATOM 663 O O . GLY A 1 85 ? -0.693 4.247 17.755 1.00 97.31 85 GLY A O 1
ATOM 664 N N . GLU A 1 86 ? -1.483 4.519 19.831 1.00 97.69 86 GLU A N 1
ATOM 665 C CA . GLU A 1 86 ? -2.648 3.657 19.617 1.00 97.69 86 GLU A CA 1
ATOM 666 C C . GLU A 1 86 ? -3.786 4.436 18.945 1.00 97.69 86 GLU A C 1
ATOM 668 O O . GLU A 1 86 ? -4.203 5.471 19.462 1.00 97.69 86 GLU A O 1
ATOM 673 N N . PHE A 1 87 ? -4.342 3.913 17.853 1.00 97.94 87 PHE A N 1
ATOM 674 C CA . PHE A 1 87 ? -5.585 4.408 17.253 1.00 97.94 87 PHE A CA 1
ATOM 675 C C . PHE A 1 87 ? -6.503 3.255 16.825 1.00 97.94 87 PHE A C 1
ATOM 677 O O . PHE A 1 87 ? -6.099 2.091 16.787 1.00 97.94 87 PHE A O 1
ATOM 684 N N . GLU A 1 88 ? -7.767 3.574 16.536 1.00 97.94 88 GLU A N 1
ATOM 685 C CA . GLU A 1 88 ? -8.757 2.609 16.043 1.00 97.94 88 GLU A CA 1
ATOM 686 C C . GLU A 1 88 ? -8.811 2.616 14.510 1.00 97.94 88 GLU A C 1
ATOM 688 O O . GLU A 1 88 ? -8.876 3.675 13.877 1.00 97.94 88 GLU A O 1
ATOM 693 N N . VAL A 1 89 ? -8.825 1.417 13.931 1.00 98.69 89 VAL A N 1
ATOM 694 C CA . VAL A 1 89 ? -9.127 1.157 12.524 1.00 98.69 89 VAL A CA 1
ATOM 695 C C . VAL A 1 89 ? -10.530 0.565 12.425 1.00 98.69 89 VAL A C 1
ATOM 697 O O . VAL A 1 89 ? -10.874 -0.364 13.159 1.00 98.69 89 VAL A O 1
ATOM 700 N N . GLU A 1 90 ? -11.326 1.080 11.492 1.00 98.81 90 GLU A N 1
ATOM 701 C CA . GLU A 1 90 ? -12.678 0.620 11.181 1.00 98.81 90 GLU A CA 1
ATOM 702 C C . GLU A 1 90 ? -12.733 0.011 9.775 1.00 98.81 90 GLU A C 1
ATOM 704 O O . GLU A 1 90 ? -12.309 0.622 8.792 1.00 98.81 90 GLU A O 1
ATOM 709 N N . VAL A 1 91 ? -13.275 -1.201 9.670 1.00 98.88 91 VAL A N 1
ATOM 710 C CA . VAL A 1 91 ? -13.498 -1.909 8.405 1.00 98.88 91 VAL A CA 1
ATOM 711 C C . VAL A 1 91 ? -14.786 -1.402 7.758 1.00 98.88 91 VAL A C 1
ATOM 713 O O . VAL A 1 91 ? -15.880 -1.653 8.247 1.00 98.88 91 VAL A O 1
ATOM 716 N N . VAL A 1 92 ? -14.691 -0.732 6.612 1.00 98.75 92 VAL A N 1
ATOM 717 C CA . VAL A 1 92 ? -15.857 -0.149 5.914 1.00 98.75 92 VAL A CA 1
ATOM 718 C C . VAL A 1 92 ? -16.431 -1.056 4.820 1.00 98.75 92 VAL A C 1
ATOM 720 O O . VAL A 1 92 ? -17.516 -0.796 4.299 1.00 98.75 92 VAL A O 1
ATOM 723 N N . LYS A 1 93 ? -15.720 -2.136 4.468 1.00 98.69 93 LYS A N 1
ATOM 724 C CA . LYS A 1 93 ? -16.145 -3.159 3.494 1.00 98.69 93 LYS A CA 1
ATOM 725 C C . LYS A 1 93 ? -15.994 -4.575 4.073 1.00 98.69 93 LYS A C 1
ATOM 727 O O . LYS A 1 93 ? -15.132 -5.324 3.608 1.00 98.69 93 LYS A O 1
ATOM 732 N N . PRO A 1 94 ? -16.802 -4.963 5.078 1.00 98.12 94 PRO A N 1
ATOM 733 C CA . PRO A 1 94 ? -16.638 -6.240 5.783 1.00 98.12 94 PRO A CA 1
ATOM 734 C C . PRO A 1 94 ? -16.819 -7.473 4.884 1.00 98.12 94 PRO A C 1
ATOM 736 O O . PRO A 1 94 ? -16.191 -8.501 5.125 1.00 98.12 94 PRO A O 1
ATOM 739 N N . ASP A 1 95 ? -17.607 -7.360 3.810 1.00 97.81 95 ASP A N 1
ATOM 740 C CA . ASP A 1 95 ? -17.838 -8.455 2.857 1.00 97.81 95 ASP A CA 1
ATOM 741 C C . ASP A 1 95 ? -16.686 -8.649 1.854 1.00 97.81 95 ASP A C 1
ATOM 743 O O . ASP A 1 95 ? -16.637 -9.651 1.134 1.00 97.81 95 ASP A O 1
ATOM 747 N N . HIS A 1 96 ? -15.736 -7.707 1.778 1.00 98.44 96 HIS A N 1
ATOM 748 C CA . HIS A 1 96 ? -14.591 -7.847 0.884 1.00 98.44 96 HIS A CA 1
ATOM 749 C C . HIS A 1 96 ? -13.676 -8.976 1.372 1.00 98.44 96 HIS A C 1
ATOM 751 O O . HIS A 1 96 ? -13.352 -9.069 2.554 1.00 98.44 96 HIS A O 1
ATOM 757 N N . ARG A 1 97 ? -13.175 -9.809 0.453 1.00 97.94 97 ARG A N 1
ATOM 758 C CA . ARG A 1 97 ? -12.365 -10.999 0.787 1.00 97.94 97 ARG A CA 1
ATOM 759 C C . ARG A 1 97 ? -11.129 -10.682 1.640 1.00 97.94 97 ARG A C 1
ATOM 761 O O . ARG A 1 97 ? -10.797 -11.473 2.512 1.00 97.94 97 ARG A O 1
ATOM 768 N N . ILE A 1 98 ? -10.501 -9.518 1.436 1.00 98.75 98 ILE A N 1
ATOM 769 C CA . ILE A 1 98 ? -9.368 -9.047 2.261 1.00 98.75 98 ILE A CA 1
ATOM 770 C C . ILE A 1 98 ? -9.773 -8.848 3.734 1.00 98.75 98 ILE A C 1
ATOM 772 O O . ILE A 1 98 ? -8.976 -9.088 4.636 1.00 98.75 98 ILE A O 1
ATOM 776 N N . MET A 1 99 ? -11.024 -8.469 3.993 1.00 98.75 99 MET A N 1
ATOM 777 C CA . MET A 1 99 ? -11.543 -8.172 5.331 1.00 98.75 99 MET A CA 1
ATOM 778 C C . MET A 1 99 ? -12.205 -9.374 6.013 1.00 98.75 99 MET A C 1
ATOM 780 O O . MET A 1 99 ? -12.608 -9.285 7.172 1.00 98.75 99 MET A O 1
ATOM 784 N N . LYS A 1 100 ? -12.272 -10.533 5.346 1.00 98.25 100 LYS A N 1
ATOM 785 C CA . LYS A 1 100 ? -12.857 -11.747 5.921 1.00 98.25 100 LYS A CA 1
ATOM 786 C C . LYS A 1 100 ? -12.128 -12.149 7.210 1.00 98.25 100 LYS A C 1
ATOM 788 O O . LYS A 1 100 ? -10.938 -12.453 7.195 1.00 98.25 100 LYS A O 1
ATOM 793 N N . GLY A 1 101 ? -12.863 -12.194 8.321 1.00 98.12 101 GLY A N 1
ATOM 794 C CA . GLY A 1 101 ? -12.318 -12.549 9.637 1.00 98.12 101 GLY A CA 1
ATOM 795 C C . GLY A 1 101 ? -11.519 -11.433 10.322 1.00 98.12 101 GLY A C 1
ATOM 796 O O . GLY A 1 101 ? -10.982 -11.657 11.405 1.00 98.12 101 GLY A O 1
ATOM 797 N N . VAL A 1 102 ? -11.448 -10.240 9.726 1.00 98.75 102 VAL A N 1
ATOM 798 C CA . VAL A 1 102 ? -10.946 -9.034 10.393 1.00 98.75 102 VAL A CA 1
ATOM 799 C C . VAL A 1 102 ? -12.084 -8.462 11.252 1.00 98.75 102 VAL A C 1
ATOM 801 O O . VAL A 1 102 ? -13.208 -8.353 10.761 1.00 98.75 102 VAL A O 1
ATOM 804 N N . PRO A 1 103 ? -11.850 -8.110 12.530 1.00 98.56 103 PRO A N 1
ATOM 805 C CA . PRO A 1 103 ? -12.864 -7.448 13.347 1.00 98.56 103 PRO A CA 1
ATOM 806 C C . PRO A 1 103 ? -13.347 -6.141 12.707 1.00 98.56 103 PRO A C 1
ATOM 808 O O . PRO A 1 103 ? -12.542 -5.399 12.150 1.00 98.56 103 PRO A O 1
ATOM 811 N N . GLN A 1 104 ? -14.637 -5.823 12.861 1.00 98.50 104 GLN A N 1
ATOM 812 C CA . GLN A 1 104 ? -15.234 -4.579 12.348 1.00 98.50 104 GLN A CA 1
ATOM 813 C C . GLN A 1 104 ? -14.466 -3.328 12.809 1.00 98.50 104 GLN A C 1
ATOM 815 O O . GLN A 1 104 ? -14.327 -2.369 12.054 1.00 98.50 104 GLN A O 1
ATOM 820 N N . LYS A 1 105 ? -13.968 -3.351 14.050 1.00 98.56 105 LYS A N 1
ATOM 821 C CA . LYS A 1 105 ? -13.089 -2.341 14.642 1.00 98.56 105 LYS A CA 1
ATOM 822 C C . LYS A 1 105 ? -11.961 -3.037 15.388 1.00 98.56 105 LYS A C 1
ATOM 824 O O . LYS A 1 105 ? -12.200 -4.037 16.069 1.00 98.56 105 LYS A O 1
ATOM 829 N N . PHE A 1 106 ? -10.750 -2.510 15.286 1.00 98.69 106 PHE A N 1
ATOM 830 C CA . PHE A 1 106 ? -9.610 -2.974 16.071 1.00 98.69 106 PHE A CA 1
ATOM 831 C C . PHE A 1 106 ? -8.669 -1.818 16.387 1.00 98.69 106 PHE A C 1
ATOM 833 O O . PHE A 1 106 ? -8.593 -0.839 15.649 1.00 98.69 106 PHE A O 1
ATOM 840 N N . LYS A 1 107 ? -7.935 -1.948 17.489 1.00 98.25 107 LYS A N 1
ATOM 841 C CA . LYS A 1 107 ? -6.896 -0.996 17.863 1.00 98.25 107 LYS A CA 1
ATOM 842 C C . LYS A 1 107 ? -5.527 -1.477 17.413 1.00 98.25 107 LYS A C 1
ATOM 844 O O . LYS A 1 107 ? -5.263 -2.681 17.423 1.00 98.25 107 LYS A O 1
ATOM 849 N N . ILE A 1 108 ? -4.669 -0.537 17.049 1.00 98.38 108 ILE A N 1
ATOM 850 C CA . ILE A 1 108 ? -3.292 -0.795 16.637 1.00 98.38 108 ILE A CA 1
ATOM 851 C C . ILE A 1 108 ? -2.384 0.320 17.153 1.00 98.38 108 ILE A C 1
ATOM 853 O O . ILE A 1 108 ? -2.793 1.478 17.174 1.00 98.38 108 ILE A O 1
ATOM 857 N N . VAL A 1 109 ? -1.168 -0.037 17.577 1.00 98.38 109 VAL A N 1
ATOM 858 C CA . VAL A 1 109 ? -0.096 0.927 17.861 1.00 98.38 109 VAL A CA 1
ATOM 859 C C . VAL A 1 109 ? 0.711 1.111 16.583 1.00 98.38 109 VAL A C 1
ATOM 861 O O . VAL A 1 109 ? 1.382 0.176 16.153 1.00 98.38 109 VAL A O 1
ATOM 864 N N . ASP A 1 110 ? 0.591 2.281 15.962 1.00 98.25 110 ASP A N 1
ATOM 865 C CA . ASP A 1 110 ? 1.187 2.600 14.661 1.00 98.25 110 ASP A CA 1
ATOM 866 C C . ASP A 1 110 ? 1.238 4.131 14.467 1.00 98.25 110 ASP A C 1
ATOM 868 O O . ASP A 1 110 ? 0.896 4.907 15.363 1.00 98.25 110 ASP A O 1
ATOM 872 N N . GLU A 1 111 ? 1.637 4.585 13.288 1.00 96.81 111 GLU A N 1
ATOM 873 C CA . GLU A 1 111 ? 1.537 5.968 12.841 1.00 96.81 111 GLU A CA 1
ATOM 874 C C . GLU A 1 111 ? 0.295 6.127 11.959 1.00 96.81 111 GLU A C 1
ATOM 876 O O . GLU A 1 111 ? 0.234 5.602 10.846 1.00 96.81 111 GLU A O 1
ATOM 881 N N . LEU A 1 112 ? -0.711 6.888 12.408 1.00 98.38 112 LEU A N 1
ATOM 882 C CA . LEU A 1 112 ? -1.866 7.159 11.550 1.00 98.38 112 LEU A CA 1
ATOM 883 C C . LEU A 1 112 ? -1.445 8.075 10.398 1.00 98.38 112 LEU A C 1
ATOM 885 O O . LEU A 1 112 ? -1.278 9.288 10.564 1.00 98.38 112 LEU A O 1
ATOM 889 N N . TYR A 1 113 ? -1.299 7.502 9.209 1.00 98.44 113 TYR A N 1
ATOM 890 C CA . TYR A 1 113 ? -0.973 8.257 8.007 1.00 98.44 113 TYR A CA 1
ATOM 891 C C . TYR A 1 113 ? -2.155 9.115 7.572 1.00 98.44 113 TYR A C 1
ATOM 893 O O . TYR A 1 113 ? -3.273 8.626 7.407 1.00 98.44 113 TYR A O 1
ATOM 901 N N . ARG A 1 114 ? -1.889 10.395 7.289 1.00 98.06 114 ARG A N 1
ATOM 902 C CA . ARG A 1 114 ? -2.853 11.309 6.664 1.00 98.06 114 ARG A CA 1
ATOM 903 C C . ARG A 1 114 ? -2.882 11.065 5.154 1.00 98.06 114 ARG A C 1
ATOM 905 O O . ARG A 1 114 ? -2.560 11.953 4.366 1.00 98.06 114 ARG A O 1
ATOM 912 N N . TRP A 1 115 ? -3.155 9.819 4.775 1.00 98.56 115 TRP A N 1
ATOM 913 C CA . TRP A 1 115 ? -3.149 9.353 3.394 1.00 98.56 115 TRP A CA 1
ATOM 914 C C . TRP A 1 115 ? -4.376 9.883 2.657 1.00 98.56 115 TRP A C 1
ATOM 916 O O . TRP A 1 115 ? -5.494 9.767 3.158 1.00 98.56 115 TRP A O 1
ATOM 926 N N . GLU A 1 116 ? -4.189 10.454 1.470 1.00 98.25 116 GLU A N 1
ATOM 927 C CA . GLU A 1 116 ? -5.287 11.037 0.698 1.00 98.25 116 GLU A CA 1
ATOM 928 C C . GLU A 1 116 ? -5.347 10.448 -0.717 1.00 98.25 116 GLU A C 1
ATOM 930 O O . GLU A 1 116 ? -4.303 10.326 -1.372 1.00 98.25 116 GLU A O 1
ATOM 935 N N . PRO A 1 117 ? -6.554 10.093 -1.205 1.00 98.19 117 PRO A N 1
ATOM 936 C CA . PRO A 1 117 ? -6.730 9.681 -2.586 1.00 98.19 117 PRO A CA 1
ATOM 937 C C . PRO A 1 117 ? -6.444 10.858 -3.513 1.00 98.19 117 PRO A C 1
ATOM 939 O O . PRO A 1 117 ? -6.797 12.005 -3.231 1.00 98.19 117 PRO A O 1
ATOM 942 N N . ASP A 1 118 ? -5.841 10.558 -4.652 1.00 98.19 118 ASP A N 1
ATOM 943 C CA . ASP A 1 118 ? -5.585 11.539 -5.693 1.00 98.19 118 ASP A CA 1
ATOM 944 C C . ASP A 1 118 ? -6.667 11.412 -6.767 1.00 98.19 118 ASP A C 1
ATOM 946 O O . ASP A 1 118 ? -6.791 10.381 -7.423 1.00 98.19 118 ASP A O 1
ATOM 950 N N . SER A 1 119 ? -7.482 12.455 -6.939 1.00 97.12 119 SER A N 1
ATOM 951 C CA . SER A 1 119 ? -8.650 12.419 -7.831 1.00 97.12 119 SER A CA 1
ATOM 952 C C . SER A 1 119 ? -8.298 12.254 -9.309 1.00 97.12 119 SER A C 1
ATOM 954 O O . SER A 1 119 ? -9.179 11.936 -10.106 1.00 97.12 119 SER A O 1
ATOM 956 N N . SER A 1 120 ? -7.032 12.460 -9.686 1.00 97.81 120 SER A N 1
ATOM 957 C CA . SER A 1 120 ? -6.545 12.223 -11.044 1.00 97.81 120 SER A CA 1
ATOM 958 C C . SER A 1 120 ? -5.747 10.916 -11.175 1.00 97.81 120 SER A C 1
ATOM 960 O O . SER A 1 120 ? -5.172 10.669 -12.237 1.00 97.81 120 SER A O 1
ATOM 962 N N . ALA A 1 121 ? -5.627 10.130 -10.103 1.00 98.50 121 ALA A N 1
ATOM 963 C CA . ALA A 1 121 ? -4.966 8.831 -10.103 1.00 98.50 121 ALA A CA 1
ATOM 964 C C . ALA A 1 121 ? -5.943 7.699 -10.453 1.00 98.50 121 ALA A C 1
ATOM 966 O O . ALA A 1 121 ? -7.153 7.897 -10.589 1.00 98.50 121 ALA A O 1
ATOM 967 N N . THR A 1 122 ? -5.407 6.487 -10.578 1.00 98.38 122 THR A N 1
ATOM 968 C CA . THR A 1 122 ? -6.206 5.271 -10.732 1.00 98.38 122 THR A CA 1
ATOM 969 C C . THR A 1 122 ? -7.150 5.136 -9.533 1.00 98.38 122 THR A C 1
ATOM 971 O O . THR A 1 122 ? -6.680 5.183 -8.393 1.00 98.38 122 THR A O 1
ATOM 974 N N . PRO A 1 123 ? -8.470 4.971 -9.754 1.00 98.50 123 PRO A N 1
ATOM 975 C CA . PRO A 1 123 ? -9.434 4.908 -8.665 1.00 98.50 123 PRO A CA 1
ATOM 976 C C . PRO A 1 123 ? -9.126 3.790 -7.671 1.00 98.50 123 PRO A C 1
ATOM 978 O O . PRO A 1 123 ? -8.691 2.702 -8.051 1.00 98.50 123 PRO A O 1
ATOM 981 N N . ILE A 1 124 ? -9.437 4.035 -6.403 1.00 98.75 124 ILE A N 1
ATOM 982 C CA . ILE A 1 124 ? -9.291 3.051 -5.330 1.00 98.75 124 ILE A CA 1
ATOM 983 C C . ILE A 1 124 ? -10.651 2.579 -4.816 1.00 98.75 124 ILE A C 1
ATOM 985 O O . ILE A 1 124 ? -11.680 3.229 -5.019 1.00 98.75 124 ILE A O 1
ATOM 989 N N . GLU A 1 125 ? -10.654 1.464 -4.097 1.00 98.75 125 GLU A N 1
ATOM 990 C CA . GLU A 1 125 ? -11.739 1.090 -3.195 1.00 98.75 125 GLU A CA 1
ATOM 991 C C . GLU A 1 125 ? -11.190 0.928 -1.779 1.00 98.75 125 GLU A C 1
ATOM 993 O O . GLU A 1 125 ? -10.346 0.072 -1.517 1.00 98.75 125 GLU A O 1
ATOM 998 N N . VAL A 1 126 ? -11.663 1.786 -0.875 1.00 98.88 126 VAL A N 1
ATOM 999 C CA . VAL A 1 126 ? -11.254 1.799 0.531 1.00 98.88 126 VAL A CA 1
ATOM 1000 C C . VAL A 1 126 ? -11.967 0.677 1.274 1.00 98.88 126 VAL A C 1
ATOM 1002 O O . VAL A 1 126 ? -13.192 0.563 1.213 1.00 98.88 126 VAL A O 1
ATOM 1005 N N . LEU A 1 127 ? -11.191 -0.140 1.982 1.00 98.94 127 LEU A N 1
ATOM 1006 C CA . LEU A 1 127 ? -11.666 -1.306 2.723 1.00 98.94 127 LEU A CA 1
ATOM 1007 C C . LEU A 1 127 ? -11.670 -1.076 4.235 1.00 98.94 127 LEU A C 1
ATOM 1009 O O . LEU A 1 127 ? -12.537 -1.601 4.933 1.00 98.94 127 LEU A O 1
ATOM 1013 N N . ALA A 1 128 ? -10.723 -0.278 4.728 1.00 98.88 128 ALA A N 1
ATOM 1014 C CA . ALA A 1 128 ? -10.636 0.132 6.121 1.00 98.88 128 ALA A CA 1
ATOM 1015 C C . ALA A 1 128 ? -10.105 1.565 6.235 1.00 98.88 128 ALA A C 1
ATOM 1017 O O . ALA A 1 128 ? -9.334 2.013 5.380 1.00 98.88 128 ALA A O 1
ATOM 1018 N N . ILE A 1 129 ? -10.496 2.260 7.298 1.00 98.88 129 ILE A N 1
ATOM 1019 C CA . ILE A 1 129 ? -10.110 3.641 7.601 1.00 98.88 129 ILE A CA 1
ATOM 1020 C C . ILE A 1 129 ? -9.573 3.754 9.028 1.00 98.88 129 ILE A C 1
ATOM 1022 O O . ILE A 1 129 ? -9.992 3.011 9.909 1.00 98.88 129 ILE A O 1
ATOM 1026 N N . GLY A 1 130 ? -8.672 4.702 9.264 1.00 98.38 130 GLY A N 1
ATOM 1027 C CA . GLY A 1 130 ? -8.297 5.162 10.600 1.00 98.38 130 GLY A CA 1
ATOM 1028 C C . GLY A 1 130 ? -8.821 6.574 10.842 1.00 98.38 130 GLY A C 1
ATOM 1029 O O . GLY A 1 130 ? -8.883 7.383 9.912 1.00 98.38 130 GLY A O 1
ATOM 1030 N N . ARG A 1 131 ? -9.202 6.885 12.084 1.00 96.00 131 ARG A N 1
ATOM 1031 C CA . ARG A 1 131 ? -9.694 8.216 12.465 1.00 96.00 131 ARG A CA 1
ATOM 1032 C C . ARG A 1 131 ? -8.652 8.963 13.290 1.00 96.00 131 ARG A C 1
ATOM 1034 O O . ARG A 1 131 ? -8.197 8.468 14.316 1.00 96.00 131 ARG A O 1
ATOM 1041 N N . SER A 1 132 ? -8.317 10.171 12.852 1.00 93.75 132 SER A N 1
ATOM 1042 C CA . SER A 1 132 ? -7.405 11.078 13.545 1.00 93.75 132 SER A CA 1
ATOM 1043 C C . SER A 1 132 ? -7.909 11.398 14.942 1.00 93.75 132 SER A C 1
ATOM 1045 O O . SER A 1 132 ? -9.031 11.880 15.106 1.00 93.75 132 SER A O 1
ATOM 1047 N N . LEU A 1 133 ? -7.053 11.181 15.941 1.00 87.75 133 LEU A N 1
ATOM 1048 C CA . LEU A 1 133 ? -7.368 11.493 17.336 1.00 87.75 133 LEU A CA 1
ATOM 1049 C C . LEU A 1 133 ? -7.381 13.004 17.588 1.00 87.75 133 LEU A C 1
ATOM 1051 O O . LEU A 1 133 ? -8.021 13.476 18.524 1.00 87.75 133 LEU A O 1
ATOM 1055 N N . THR A 1 134 ? -6.679 13.761 16.744 1.00 90.06 134 THR A N 1
ATOM 1056 C CA . THR A 1 134 ? -6.537 15.215 16.871 1.00 90.06 134 THR A CA 1
ATOM 1057 C C . THR A 1 134 ? -7.612 15.993 16.118 1.00 90.06 134 THR A C 1
ATOM 1059 O O . THR A 1 134 ? -8.075 17.022 16.602 1.00 90.06 134 THR A O 1
ATOM 1062 N N . THR A 1 135 ? -8.022 15.517 14.940 1.00 93.56 135 THR A N 1
ATOM 1063 C CA . THR A 1 135 ? -8.933 16.255 14.043 1.00 93.56 135 THR A CA 1
ATOM 1064 C C . THR A 1 135 ? -10.267 15.556 13.805 1.00 93.56 135 THR A C 1
ATOM 1066 O O . THR A 1 135 ? -11.180 16.166 13.254 1.00 93.56 135 THR A O 1
ATOM 1069 N N . GLY A 1 136 ? -10.389 14.272 14.153 1.00 94.44 136 GLY A N 1
ATOM 1070 C CA . GLY A 1 136 ? -11.546 13.446 13.805 1.00 94.44 136 GLY A CA 1
ATOM 1071 C C . GLY A 1 136 ? -11.643 13.089 12.317 1.00 94.44 136 GLY A C 1
ATOM 1072 O O . GLY A 1 136 ? -12.556 12.359 11.939 1.00 94.44 136 GLY A O 1
ATOM 1073 N N . LYS A 1 137 ? -10.721 13.570 11.468 1.00 96.94 137 LYS A N 1
ATOM 1074 C CA . LYS A 1 137 ? -10.688 13.241 10.039 1.00 96.94 137 LYS A CA 1
ATOM 1075 C C . LYS A 1 137 ? -10.354 11.766 9.831 1.00 96.94 137 LYS A C 1
ATOM 1077 O O . LYS A 1 137 ? -9.518 11.203 10.534 1.00 96.94 137 LYS A O 1
ATOM 1082 N N . GLU A 1 138 ? -11.002 11.160 8.847 1.00 98.00 138 GLU A N 1
ATOM 1083 C CA . GLU A 1 138 ? -10.801 9.765 8.471 1.00 98.00 138 GLU A CA 1
ATOM 1084 C C . GLU A 1 138 ? -9.844 9.656 7.288 1.00 98.00 138 GLU A C 1
ATOM 1086 O O . GLU A 1 138 ? -9.900 10.454 6.348 1.00 98.00 138 GLU A O 1
ATOM 1091 N N . TYR A 1 139 ? -8.975 8.654 7.342 1.00 98.62 139 TYR A N 1
ATOM 1092 C CA . TYR A 1 139 ? -7.974 8.377 6.323 1.00 98.62 139 TYR A CA 1
ATOM 1093 C C . TYR A 1 139 ? -8.014 6.896 5.941 1.00 98.62 139 TYR A C 1
ATOM 1095 O O . TYR A 1 139 ? -8.145 6.051 6.830 1.00 98.62 139 TYR A O 1
ATOM 1103 N N . PRO A 1 140 ? -7.888 6.546 4.650 1.00 98.75 140 PRO A N 1
ATOM 1104 C CA . PRO A 1 140 ? -7.729 5.161 4.227 1.00 98.75 140 PRO A CA 1
ATOM 1105 C C . PRO A 1 140 ? -6.554 4.480 4.936 1.00 98.75 140 PRO A C 1
ATOM 1107 O O . PRO A 1 140 ? -5.439 4.998 4.959 1.00 98.75 140 PRO A O 1
ATOM 1110 N N . ALA A 1 141 ? -6.824 3.305 5.499 1.00 98.81 141 ALA A N 1
ATOM 1111 C CA . ALA A 1 141 ? -5.822 2.437 6.108 1.00 98.81 141 ALA A CA 1
ATOM 1112 C C . ALA A 1 141 ? -5.505 1.239 5.207 1.00 98.81 141 ALA A C 1
ATOM 1114 O O . ALA A 1 141 ? -4.346 0.874 5.053 1.00 98.81 141 ALA A O 1
ATOM 1115 N N . VAL A 1 142 ? -6.527 0.657 4.570 1.00 98.94 142 VAL A N 1
ATOM 1116 C CA . VAL A 1 142 ? -6.379 -0.458 3.621 1.00 98.94 142 VAL A CA 1
ATOM 1117 C C . VAL A 1 142 ? -7.288 -0.226 2.422 1.00 98.94 142 VAL A C 1
ATOM 1119 O O . VAL A 1 142 ? -8.458 0.128 2.592 1.00 98.94 142 VAL A O 1
ATOM 1122 N N . TRP A 1 143 ? -6.772 -0.429 1.213 1.00 98.94 143 TRP A N 1
ATOM 1123 C CA . TRP A 1 143 ? -7.514 -0.247 -0.035 1.00 98.94 143 TRP A CA 1
ATOM 1124 C C . TRP A 1 143 ? -7.000 -1.168 -1.139 1.00 98.94 143 TRP A C 1
ATOM 1126 O O . TRP A 1 143 ? -5.917 -1.745 -1.046 1.00 98.94 143 TRP A O 1
ATOM 1136 N N . ILE A 1 144 ? -7.779 -1.272 -2.211 1.00 98.88 144 ILE A N 1
ATOM 1137 C CA . ILE A 1 144 ? -7.316 -1.815 -3.490 1.00 98.88 144 ILE A CA 1
ATOM 1138 C C . ILE A 1 144 ? -7.248 -0.701 -4.529 1.00 98.88 144 ILE A C 1
ATOM 1140 O O . ILE A 1 144 ? -8.071 0.218 -4.511 1.00 98.88 144 ILE A O 1
ATOM 1144 N N . VAL A 1 145 ? -6.293 -0.788 -5.450 1.00 98.75 145 VAL A N 1
ATOM 1145 C CA . VAL A 1 145 ? -6.236 0.081 -6.634 1.00 98.75 145 VAL A CA 1
ATOM 1146 C C . VAL A 1 145 ? -6.911 -0.643 -7.791 1.00 98.75 145 VAL A C 1
ATOM 1148 O O . VAL A 1 145 ? -6.606 -1.805 -8.063 1.00 98.75 145 VAL A O 1
ATOM 1151 N N . LYS A 1 146 ? -7.833 0.028 -8.490 1.00 98.25 146 LYS A N 1
ATOM 1152 C CA . LYS A 1 146 ? -8.589 -0.531 -9.624 1.00 98.25 146 LYS A CA 1
ATOM 1153 C C . LYS A 1 146 ? -7.754 -0.525 -10.909 1.00 98.25 146 LYS A C 1
ATOM 1155 O O . LYS A 1 146 ? -8.192 -0.022 -11.942 1.00 98.25 146 LYS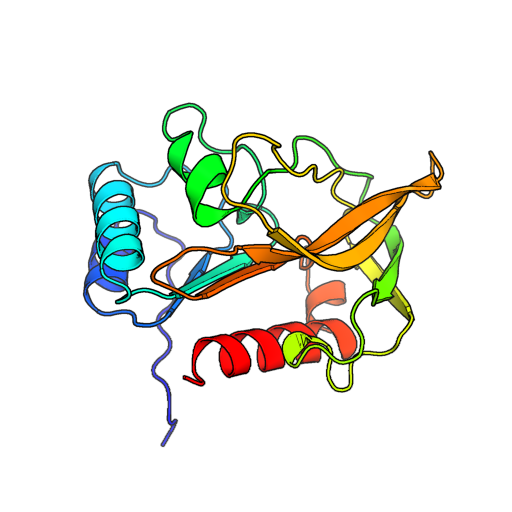 A O 1
ATOM 1160 N N . HIS A 1 147 ? -6.533 -1.051 -10.826 1.00 97.88 147 HIS A N 1
ATOM 1161 C CA . HIS A 1 147 ? -5.632 -1.167 -11.963 1.00 97.88 147 HIS A CA 1
ATOM 1162 C C . HIS A 1 147 ? -6.210 -2.163 -12.989 1.00 97.88 147 HIS A C 1
ATOM 1164 O O . HIS A 1 147 ? -6.644 -3.250 -12.607 1.00 97.88 147 HIS A O 1
ATOM 1170 N N . PRO A 1 148 ? -6.227 -1.843 -14.295 1.00 96.25 148 PRO A N 1
ATOM 1171 C CA . PRO A 1 148 ? -6.966 -2.632 -15.287 1.00 96.25 148 PRO A CA 1
ATOM 1172 C C . PRO A 1 148 ? -6.334 -3.989 -15.628 1.00 96.25 148 PRO A C 1
ATOM 1174 O O . PRO A 1 148 ? -6.957 -4.793 -16.318 1.00 96.25 148 PRO A O 1
ATOM 1177 N N . LYS A 1 149 ? -5.080 -4.220 -15.223 1.00 97.12 149 LYS A N 1
ATOM 1178 C CA . LYS A 1 149 ? -4.282 -5.384 -15.648 1.00 97.12 149 LYS A CA 1
ATOM 1179 C C . LYS A 1 149 ? -3.780 -6.264 -14.515 1.00 97.12 149 LYS A C 1
ATOM 1181 O O . LYS A 1 149 ? -3.409 -7.397 -14.773 1.00 97.12 149 LYS A O 1
ATOM 1186 N N . THR A 1 150 ? -3.745 -5.756 -13.286 1.00 96.31 150 THR A N 1
ATOM 1187 C CA . THR A 1 150 ? -3.183 -6.489 -12.148 1.00 96.31 150 THR A CA 1
ATOM 1188 C C . THR A 1 150 ? -3.891 -6.099 -10.864 1.00 96.31 150 THR A C 1
ATOM 1190 O O . THR A 1 150 ? -4.591 -5.086 -10.812 1.00 96.31 150 THR A O 1
ATOM 1193 N N . LYS A 1 151 ? -3.683 -6.887 -9.816 1.00 98.00 151 LYS A N 1
ATOM 1194 C CA . LYS A 1 151 ? -4.192 -6.605 -8.478 1.00 98.00 151 LYS A CA 1
ATOM 1195 C C . LYS A 1 151 ? -3.146 -5.872 -7.659 1.00 98.00 151 LYS A C 1
ATOM 1197 O O . LYS A 1 151 ? -1.993 -6.293 -7.583 1.00 98.00 151 LYS A O 1
ATOM 1202 N N . ILE A 1 152 ? -3.573 -4.784 -7.026 1.00 98.69 152 ILE A N 1
ATOM 1203 C CA . ILE A 1 152 ? -2.721 -3.996 -6.142 1.00 98.69 152 ILE A CA 1
ATOM 1204 C C . ILE A 1 152 ? -3.471 -3.708 -4.847 1.00 98.69 152 ILE A C 1
ATOM 1206 O O . ILE A 1 152 ? -4.595 -3.200 -4.874 1.00 98.69 152 ILE A O 1
ATOM 1210 N N . VAL A 1 153 ? -2.840 -4.033 -3.721 1.00 98.88 153 VAL A N 1
ATOM 1211 C CA . VAL A 1 153 ? -3.332 -3.738 -2.372 1.00 98.88 153 VAL A CA 1
ATOM 1212 C C . VAL A 1 153 ? -2.433 -2.682 -1.744 1.00 98.88 153 VAL A C 1
ATOM 1214 O O . VAL A 1 153 ? -1.214 -2.847 -1.717 1.00 98.88 153 VAL A O 1
ATOM 1217 N N . GLY A 1 154 ? -3.036 -1.620 -1.220 1.00 98.81 154 GLY A N 1
ATOM 1218 C CA . GLY A 1 154 ? -2.360 -0.623 -0.399 1.00 98.81 154 GLY A CA 1
ATOM 1219 C C . GLY A 1 154 ? -2.722 -0.781 1.075 1.00 98.81 154 GLY A C 1
ATOM 1220 O O . GLY A 1 154 ? -3.876 -1.068 1.408 1.00 98.81 154 GLY A O 1
ATOM 1221 N N . ASN A 1 155 ? -1.740 -0.614 1.957 1.00 98.81 155 ASN A N 1
ATOM 1222 C CA . ASN A 1 155 ? -1.922 -0.708 3.404 1.00 98.81 155 ASN A CA 1
ATOM 1223 C C . ASN A 1 155 ? -0.990 0.277 4.127 1.00 98.81 155 ASN A C 1
ATOM 1225 O O . ASN A 1 155 ? 0.226 0.162 4.022 1.00 98.81 155 ASN A O 1
ATOM 1229 N N . THR A 1 156 ? -1.520 1.254 4.861 1.00 98.81 156 THR A N 1
ATOM 1230 C CA . THR A 1 156 ? -0.674 2.216 5.594 1.00 98.81 156 THR A CA 1
ATOM 1231 C C . THR A 1 156 ? -0.089 1.647 6.886 1.00 98.81 156 THR A C 1
ATOM 1233 O O . THR A 1 156 ? 0.907 2.174 7.380 1.00 98.81 156 THR A O 1
ATOM 1236 N N . LEU A 1 157 ? -0.675 0.576 7.424 1.00 98.69 157 LEU A N 1
ATOM 1237 C CA . LEU A 1 157 ? -0.277 -0.029 8.693 1.00 98.69 157 LEU A CA 1
ATOM 1238 C C . LEU A 1 157 ? 1.024 -0.833 8.541 1.00 98.69 157 LEU A C 1
ATOM 1240 O O . LEU A 1 157 ? 1.318 -1.357 7.463 1.00 98.69 157 LEU A O 1
ATOM 1244 N N . GLY A 1 158 ? 1.756 -1.004 9.639 1.00 97.94 158 GLY A N 1
ATOM 1245 C CA . GLY A 1 158 ? 2.893 -1.914 9.743 1.00 97.94 158 GLY A CA 1
ATOM 1246 C C . GLY A 1 158 ? 4.200 -1.295 10.235 1.00 97.94 158 GLY A C 1
ATOM 1247 O O . GLY A 1 158 ? 5.244 -1.770 9.787 1.00 97.94 158 GLY A O 1
ATOM 1248 N N . HIS A 1 159 ? 4.166 -0.287 11.118 1.00 97.94 159 HIS A N 1
ATOM 1249 C CA . HIS A 1 159 ? 5.378 0.391 11.611 1.00 97.94 159 HIS A CA 1
ATOM 1250 C C . HIS A 1 159 ? 6.402 -0.553 12.259 1.00 97.94 159 HIS A C 1
ATOM 1252 O O . HIS A 1 159 ? 7.573 -0.533 11.886 1.00 97.94 159 HIS A O 1
ATOM 1258 N N . ASP A 1 160 ? 5.976 -1.396 13.209 1.00 97.31 160 ASP A N 1
ATOM 1259 C CA . ASP A 1 160 ? 6.888 -2.251 13.982 1.00 97.31 160 ASP A CA 1
ATOM 1260 C C . ASP A 1 160 ? 6.253 -3.559 14.490 1.00 97.31 160 ASP A C 1
ATOM 1262 O O . ASP A 1 160 ? 5.140 -3.940 14.107 1.00 97.31 160 ASP A O 1
ATOM 1266 N N . GLU A 1 161 ? 6.961 -4.282 15.361 1.00 97.50 161 GLU A N 1
ATOM 1267 C CA . GLU A 1 161 ? 6.556 -5.587 15.879 1.00 97.50 161 GLU A CA 1
ATOM 1268 C C . GLU A 1 161 ? 5.193 -5.589 16.577 1.00 97.50 161 GLU A C 1
ATOM 1270 O O . GLU A 1 161 ? 4.536 -6.633 16.612 1.00 97.50 161 GLU A O 1
ATOM 1275 N N . ARG A 1 162 ? 4.726 -4.452 17.103 1.00 98.19 162 ARG A N 1
ATOM 1276 C CA . ARG A 1 162 ? 3.408 -4.345 17.745 1.00 98.19 162 ARG A CA 1
ATOM 1277 C C . ARG A 1 162 ? 2.300 -4.439 16.706 1.00 98.19 162 ARG A C 1
ATOM 1279 O O . ARG A 1 162 ? 1.361 -5.218 16.884 1.00 98.19 162 ARG A O 1
ATOM 1286 N N . ALA A 1 163 ? 2.446 -3.715 15.596 1.00 97.94 163 ALA A N 1
ATOM 1287 C CA . ALA A 1 163 ? 1.555 -3.816 14.444 1.00 97.94 163 ALA A CA 1
ATOM 1288 C C . ALA A 1 163 ? 1.644 -5.213 13.812 1.00 97.94 163 ALA A C 1
ATOM 1290 O O . ALA A 1 163 ? 0.632 -5.903 13.662 1.00 97.94 163 ALA A O 1
ATOM 1291 N N . HIS A 1 164 ? 2.863 -5.686 13.530 1.00 97.88 164 HIS A N 1
ATOM 1292 C CA . HIS A 1 164 ? 3.102 -7.000 12.916 1.00 97.88 164 HIS A CA 1
ATOM 1293 C C . HIS A 1 164 ? 2.720 -8.176 13.821 1.00 97.88 164 HIS A C 1
ATOM 1295 O O . HIS A 1 164 ? 2.480 -9.275 13.323 1.00 97.88 164 HIS A O 1
ATOM 1301 N N . GLY A 1 165 ? 2.616 -7.965 15.134 1.00 97.62 165 GLY A N 1
ATOM 1302 C CA . GLY A 1 165 ? 2.150 -8.934 16.122 1.00 97.62 165 GLY A CA 1
ATOM 1303 C C . GLY A 1 165 ? 0.628 -9.083 16.176 1.00 97.62 165 GLY A C 1
ATOM 1304 O O . GLY A 1 165 ? 0.144 -10.166 16.534 1.00 97.62 165 GLY A O 1
ATOM 1305 N N . LEU A 1 166 ? -0.117 -8.051 15.769 1.00 98.50 166 LEU A N 1
ATOM 1306 C CA . LEU A 1 166 ? -1.570 -7.966 15.901 1.00 98.50 166 LEU A CA 1
ATOM 1307 C C . LEU A 1 166 ? -2.296 -8.991 15.004 1.00 98.50 166 LEU A C 1
ATOM 1309 O O . LEU A 1 166 ? -2.065 -9.02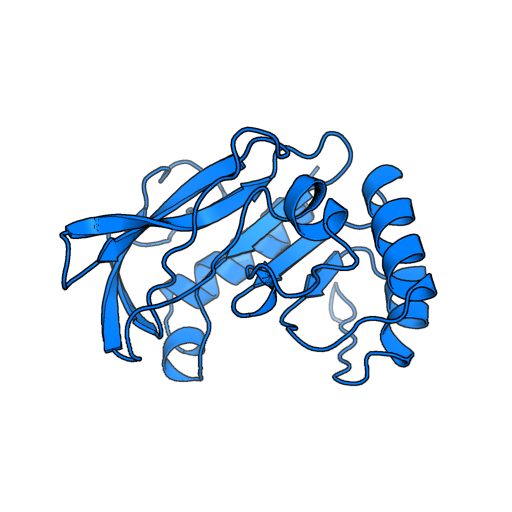0 13.790 1.00 98.50 166 LEU A O 1
ATOM 1313 N N . PRO A 1 167 ? -3.235 -9.799 15.543 1.00 98.62 167 PRO A N 1
ATOM 1314 C CA . PRO A 1 167 ? -3.985 -10.770 14.745 1.00 98.62 167 PRO A CA 1
ATOM 1315 C C . PRO A 1 167 ? -4.737 -10.152 13.562 1.00 98.62 167 PRO A C 1
ATOM 1317 O O . PRO A 1 167 ? -4.688 -10.706 12.469 1.00 98.62 167 PRO A O 1
ATOM 1320 N N . ALA A 1 168 ? -5.376 -8.991 13.747 1.00 98.62 168 ALA A N 1
ATOM 1321 C CA . ALA A 1 168 ? -6.101 -8.305 12.676 1.00 98.62 168 ALA A CA 1
ATOM 1322 C C . ALA A 1 168 ? -5.178 -7.938 11.501 1.00 98.62 168 ALA A C 1
ATOM 1324 O O . ALA A 1 168 ? -5.494 -8.239 10.353 1.00 98.62 168 ALA A O 1
ATOM 1325 N N . TYR A 1 169 ? -4.000 -7.374 11.789 1.00 98.69 169 TYR A N 1
ATOM 1326 C CA . TYR A 1 169 ? -3.017 -7.014 10.768 1.00 98.69 169 TYR A CA 1
ATOM 1327 C C . TYR A 1 169 ? -2.460 -8.248 10.039 1.00 98.69 169 TYR A C 1
ATOM 1329 O O . TYR A 1 169 ? -2.425 -8.279 8.808 1.00 98.69 169 TYR A O 1
ATOM 1337 N N . LYS A 1 170 ? -2.123 -9.322 10.769 1.00 98.62 170 LYS A N 1
ATOM 1338 C CA . LYS A 1 170 ? -1.711 -10.604 10.165 1.00 98.62 170 LYS A CA 1
ATOM 1339 C C . LYS A 1 170 ? -2.787 -11.180 9.241 1.00 98.62 170 LYS A C 1
ATOM 1341 O O . LYS A 1 170 ? -2.453 -11.696 8.176 1.00 98.62 170 LYS A O 1
ATOM 1346 N N . THR A 1 171 ? -4.059 -11.103 9.635 1.00 98.69 171 THR A N 1
ATOM 1347 C CA . THR A 1 171 ? -5.192 -11.546 8.808 1.00 98.69 171 THR A CA 1
ATOM 1348 C C . THR A 1 171 ? -5.314 -10.702 7.542 1.00 98.69 171 THR A C 1
ATOM 1350 O O . THR A 1 171 ? -5.446 -11.272 6.464 1.00 98.69 171 THR A O 1
ATOM 1353 N N . ILE A 1 172 ? -5.179 -9.373 7.635 1.00 98.81 172 ILE A N 1
ATOM 1354 C CA . ILE A 1 172 ? -5.181 -8.482 6.463 1.00 98.81 172 ILE A CA 1
ATOM 1355 C C . ILE A 1 172 ? -4.065 -8.870 5.488 1.00 98.81 172 ILE A C 1
ATOM 1357 O O . ILE A 1 172 ? -4.339 -9.033 4.301 1.00 98.81 172 ILE A O 1
ATOM 1361 N N . LEU A 1 173 ? -2.829 -9.070 5.962 1.00 98.19 173 LEU A N 1
ATOM 1362 C CA . LEU A 1 173 ? -1.711 -9.461 5.093 1.00 98.19 173 LEU A CA 1
ATOM 1363 C C . LEU A 1 173 ? -1.954 -10.808 4.401 1.00 98.19 173 LEU A C 1
ATOM 1365 O O . LEU A 1 173 ? -1.778 -10.907 3.187 1.00 98.19 173 LEU A O 1
ATOM 1369 N N . LYS A 1 174 ? -2.405 -11.824 5.148 1.00 96.88 174 LYS A N 1
ATOM 1370 C CA . LYS A 1 174 ? -2.726 -13.154 4.602 1.00 96.88 174 LYS A CA 1
ATOM 1371 C C . LYS A 1 174 ? -3.845 -13.089 3.566 1.00 96.88 174 LYS A C 1
ATOM 1373 O O . LYS A 1 174 ? -3.694 -13.587 2.457 1.00 96.88 174 LYS A O 1
ATOM 1378 N N . ASN A 1 175 ? -4.936 -12.404 3.885 1.00 98.31 175 ASN A N 1
ATOM 1379 C CA . ASN A 1 175 ? -6.044 -12.280 2.950 1.00 98.31 175 ASN A CA 1
ATOM 1380 C C . ASN A 1 175 ? -5.674 -11.429 1.723 1.00 98.31 175 ASN A C 1
ATOM 1382 O O . ASN A 1 175 ? -6.252 -11.625 0.658 1.00 98.31 175 ASN A O 1
ATOM 1386 N N . SER A 1 176 ? -4.732 -10.487 1.855 1.00 98.12 176 SER A N 1
ATOM 1387 C CA . SER A 1 176 ? -4.238 -9.669 0.739 1.00 98.12 176 SER A CA 1
ATOM 1388 C C . SER A 1 176 ? -3.442 -10.505 -0.255 1.00 98.12 176 SER A C 1
ATOM 1390 O O . SER A 1 176 ? -3.730 -10.448 -1.450 1.00 98.12 176 SER A O 1
ATOM 1392 N N . ILE A 1 177 ? -2.490 -11.314 0.230 1.00 95.12 177 ILE A N 1
ATOM 1393 C CA . ILE A 1 177 ? -1.713 -12.202 -0.644 1.00 95.12 177 ILE A CA 1
ATOM 1394 C C . ILE A 1 177 ? -2.618 -13.243 -1.305 1.00 95.12 177 ILE A C 1
ATOM 1396 O O . ILE A 1 177 ? -2.497 -13.493 -2.501 1.00 95.12 177 ILE A O 1
ATOM 1400 N N . ASP A 1 178 ? -3.581 -13.780 -0.558 1.00 94.56 178 ASP A N 1
ATOM 1401 C CA . ASP A 1 178 ? -4.584 -14.696 -1.082 1.00 94.56 178 ASP A CA 1
ATOM 1402 C C . ASP A 1 178 ? -5.406 -14.017 -2.182 1.00 94.56 178 ASP A C 1
ATOM 1404 O O . ASP A 1 178 ? -5.440 -14.488 -3.315 1.00 94.56 178 ASP A O 1
ATOM 1408 N N . TRP A 1 179 ? -6.026 -12.868 -1.898 1.00 96.62 179 TRP A N 1
ATOM 1409 C CA . TRP A 1 179 ? -6.868 -12.144 -2.856 1.00 96.62 179 TRP A CA 1
ATOM 1410 C C . TRP A 1 179 ? -6.140 -11.769 -4.152 1.00 96.62 179 TRP A C 1
ATOM 1412 O O . TRP A 1 179 ? -6.763 -11.794 -5.219 1.00 96.62 179 TRP A O 1
ATOM 1422 N N . ILE A 1 180 ? -4.847 -11.448 -4.061 1.00 93.94 180 ILE A N 1
ATOM 1423 C CA . ILE A 1 180 ? -3.991 -11.179 -5.218 1.00 93.94 180 ILE A CA 1
ATOM 1424 C C . ILE A 1 180 ? -3.786 -12.437 -6.076 1.00 93.94 180 ILE A C 1
ATOM 1426 O O . ILE A 1 180 ? -3.832 -12.328 -7.297 1.00 93.94 180 ILE A O 1
ATOM 1430 N N . LYS A 1 181 ? -3.602 -13.612 -5.461 1.00 84.00 181 LYS A N 1
ATOM 1431 C CA . LYS A 1 181 ? -3.368 -14.886 -6.168 1.00 84.00 181 LYS A CA 1
ATOM 1432 C C . LYS A 1 181 ? -4.606 -15.469 -6.842 1.00 84.00 181 LYS A C 1
ATOM 1434 O O . LYS A 1 181 ? -4.478 -16.165 -7.840 1.00 84.00 181 LYS A O 1
ATOM 1439 N N . TYR A 1 182 ? -5.791 -15.260 -6.272 1.00 65.50 182 TYR A N 1
ATOM 1440 C CA . TYR A 1 182 ? -7.023 -1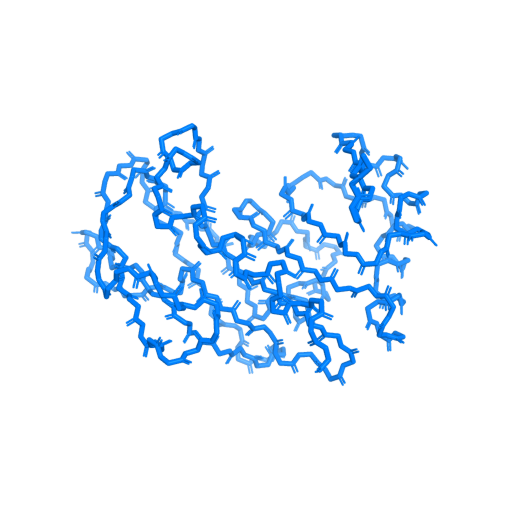5.823 -6.830 1.00 65.50 182 TYR A CA 1
ATOM 1441 C C . TYR A 1 182 ? -7.439 -15.066 -8.088 1.00 65.50 182 TYR A C 1
ATOM 1443 O O . TYR A 1 182 ? -7.781 -13.898 -7.962 1.00 65.50 182 TYR A O 1
ATOM 1451 N N . GLU A 1 183 ? -7.485 -15.701 -9.255 1.00 53.59 183 GLU A N 1
ATOM 1452 C CA . GLU A 1 183 ? -8.231 -15.183 -10.417 1.00 53.59 183 GLU A CA 1
ATOM 1453 C C . GLU A 1 183 ? -9.747 -15.240 -10.173 1.00 53.59 183 GLU A C 1
ATOM 1455 O O . GLU A 1 183 ? -10.241 -16.278 -9.670 1.00 53.59 183 GLU A O 1
#

Radius of gyration: 15.67 Å; chains: 1; bounding box: 38×44×38 Å

Sequence (183 aa):
DGENSVVYTENAEDLAEIVSYADVLYLTNNKPIPAQTRAAIMQRVNEGKLAMMISHPGTWYNWADWPAYNKELVGGGSRSHEPLGEFEVEVVKPDHRIMKGVPQKFKIVDELYRWEPDSSATPIEVLAIGRSLTTGKEYPAVWIVKHPKTKIVGNTLGHDERAHGLPAYKTILKNSIDWIKYE

pLDDT: mean 95.78, std 7.05, range [43.31, 98.94]

Secondary structure (DSSP, 8-state):
--SS-----S-TTTHHHHHHH-SEEEE---SPPPHHHHHHHHHHHHTT--EEEEEGGGGB---TT-HHIIIIIISEEBS-BPPSEEEEEEES-TTSGGGTT--SEEEEEE--B--EE-TTS--EEEEEEEE-TTT--EEEEEEEE--SSS-EEEE----SHHHHH-HHHHHHHHHHHHHHH--

Foldseek 3Di:
DDPDDDDDDPDLVCLQVCLVPDQEDEDDDLDDHDPNSVVSNVVCVLQLRYEYEQEANSQAPRCPVCVCCCQQANQWHFPDWAPFAKWKKAFPACVDLLNPPQDRMDIAGFTGTPIDGDPNGQDKAAGMWTADPVPRDIDGQWIWGVHPRFTYIYGNDDPDPRRVVDPNNVSSVVSSVVVRPDD